Protein AF-V4VQX5-F1 (afdb_monomer_lite)

pLDDT: mean 74.44, std 14.08, range [40.56, 89.88]

Organism: Citrus clementina (NCBI:txid85681)

Structure (mmCIF, N/CA/C/O backbone):
data_AF-V4VQX5-F1
#
_entry.id   AF-V4VQX5-F1
#
loop_
_atom_site.group_PDB
_atom_site.id
_atom_site.type_symbol
_atom_site.label_atom_id
_atom_site.label_alt_id
_atom_site.label_comp_id
_atom_site.label_asym_id
_atom_site.label_entity_id
_atom_site.label_seq_id
_atom_site.pdbx_PDB_ins_code
_atom_site.Cartn_x
_atom_site.Cartn_y
_atom_site.Cartn_z
_atom_site.occupancy
_atom_site.B_iso_or_equiv
_atom_site.auth_seq_id
_atom_site.auth_comp_id
_atom_site.auth_asym_id
_atom_site.auth_atom_id
_atom_site.pdbx_PDB_model_num
ATOM 1 N N . THR A 1 1 ? 24.672 -8.295 -15.107 1.00 67.31 1 THR A N 1
ATOM 2 C CA . THR A 1 1 ? 23.941 -7.173 -15.740 1.00 67.31 1 THR A CA 1
ATOM 3 C C . THR A 1 1 ? 22.478 -7.544 -15.868 1.00 67.31 1 THR A C 1
ATOM 5 O O . THR A 1 1 ? 22.222 -8.708 -16.135 1.00 67.31 1 THR A O 1
ATOM 8 N N . ILE A 1 2 ? 21.538 -6.605 -15.692 1.00 79.62 2 ILE A N 1
ATOM 9 C CA . ILE A 1 2 ? 20.076 -6.851 -15.782 1.00 79.62 2 ILE A CA 1
ATOM 10 C C . ILE A 1 2 ? 19.676 -7.511 -17.116 1.00 79.62 2 ILE A C 1
ATOM 12 O O . ILE A 1 2 ? 18.766 -8.324 -17.153 1.00 79.62 2 ILE A O 1
ATOM 16 N N . LEU A 1 3 ? 20.401 -7.236 -18.20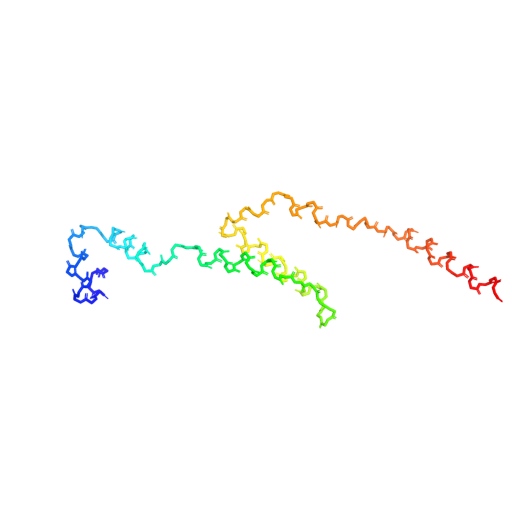4 1.00 83.56 3 LEU A N 1
ATOM 17 C CA . LEU A 1 3 ? 20.178 -7.886 -19.499 1.00 83.56 3 LEU A CA 1
ATOM 18 C C . LEU A 1 3 ? 20.310 -9.415 -19.440 1.00 83.56 3 LEU A C 1
ATOM 20 O O . LEU A 1 3 ? 19.508 -10.113 -20.043 1.00 83.56 3 LEU A O 1
ATOM 24 N N . ASN A 1 4 ? 21.258 -9.945 -18.663 1.00 84.50 4 ASN A N 1
ATOM 25 C CA . ASN A 1 4 ? 21.513 -11.390 -18.601 1.00 84.50 4 ASN A CA 1
ATOM 26 C C . ASN A 1 4 ? 20.400 -12.165 -17.877 1.00 84.50 4 ASN A C 1
ATOM 28 O O . ASN A 1 4 ? 20.406 -13.390 -17.897 1.00 84.50 4 ASN A O 1
ATOM 32 N N . THR A 1 5 ? 19.476 -11.468 -17.211 1.00 86.88 5 THR A N 1
ATOM 33 C CA . THR A 1 5 ? 18.305 -12.072 -16.562 1.00 86.88 5 THR A CA 1
ATOM 34 C C . THR A 1 5 ? 17.043 -11.973 -17.424 1.00 86.88 5 THR A C 1
ATOM 36 O O . THR A 1 5 ? 15.994 -12.458 -17.012 1.00 86.88 5 THR A O 1
ATOM 39 N N . LEU A 1 6 ? 17.112 -11.320 -18.592 1.00 86.75 6 LEU A N 1
ATOM 40 C CA . LEU A 1 6 ? 15.994 -11.200 -19.529 1.00 86.75 6 LEU A CA 1
ATOM 41 C C . LEU A 1 6 ? 15.931 -12.418 -20.457 1.00 86.75 6 LEU A C 1
ATOM 43 O O . LEU A 1 6 ? 16.953 -12.997 -20.813 1.00 86.75 6 LEU A O 1
ATOM 47 N N . SER A 1 7 ? 14.723 -12.784 -20.887 1.00 89.19 7 SER A N 1
ATOM 48 C CA . SER A 1 7 ? 14.547 -13.765 -21.962 1.00 89.19 7 SER A CA 1
ATOM 49 C C . SER A 1 7 ? 15.051 -13.203 -23.294 1.00 89.19 7 SER A C 1
ATOM 51 O O . SER A 1 7 ? 15.047 -11.988 -23.489 1.00 89.19 7 SER A O 1
ATOM 53 N N . ASN A 1 8 ? 15.428 -14.074 -24.235 1.00 88.88 8 ASN A N 1
ATOM 54 C CA . ASN A 1 8 ? 16.023 -13.674 -25.521 1.00 88.88 8 ASN A CA 1
ATOM 55 C C . ASN A 1 8 ? 15.211 -12.587 -26.253 1.00 88.88 8 ASN A C 1
ATOM 57 O O . ASN A 1 8 ? 15.770 -11.586 -26.684 1.00 88.88 8 ASN A O 1
ATOM 61 N N . GLY A 1 9 ? 13.877 -12.700 -26.285 1.00 86.88 9 GLY A N 1
ATOM 62 C CA . GLY A 1 9 ? 13.025 -11.695 -26.934 1.00 86.88 9 GLY A CA 1
ATOM 63 C C . GLY A 1 9 ? 13.009 -10.321 -26.246 1.00 86.88 9 GLY A C 1
ATOM 64 O O . GLY A 1 9 ? 12.802 -9.308 -26.906 1.00 86.88 9 GLY A O 1
ATOM 65 N N . LEU A 1 10 ? 13.237 -10.253 -24.931 1.00 85.81 10 LEU A N 1
ATOM 66 C CA . LEU A 1 10 ? 13.398 -8.983 -24.212 1.00 85.81 10 LEU A CA 1
ATOM 67 C C . LEU A 1 10 ? 14.840 -8.477 -24.311 1.00 85.81 10 LEU A C 1
ATOM 69 O O . LEU A 1 10 ? 15.060 -7.275 -24.416 1.00 85.81 10 LEU A O 1
ATOM 73 N N . TYR A 1 11 ? 15.819 -9.379 -24.311 1.00 87.19 11 TYR A N 1
ATOM 74 C CA . TYR A 1 11 ? 17.223 -9.036 -24.491 1.00 87.19 11 TYR A CA 1
ATOM 75 C C . TYR A 1 11 ? 17.442 -8.271 -25.800 1.00 87.19 11 TYR A C 1
ATOM 77 O O . TYR A 1 11 ? 18.010 -7.183 -25.773 1.00 87.19 11 TYR A O 1
ATOM 85 N N . ASP A 1 12 ? 16.914 -8.766 -26.920 1.00 88.19 12 ASP A N 1
ATOM 86 C CA . ASP A 1 12 ? 17.077 -8.119 -28.229 1.00 88.19 12 ASP A CA 1
ATOM 87 C C . ASP A 1 12 ? 16.467 -6.708 -28.256 1.00 88.19 12 ASP A C 1
ATOM 89 O O . ASP A 1 12 ? 17.045 -5.775 -28.807 1.00 88.19 12 ASP A O 1
ATOM 93 N N . VAL A 1 13 ? 15.334 -6.515 -27.575 1.00 87.06 13 VAL A N 1
ATOM 94 C CA . VAL A 1 13 ? 14.644 -5.219 -27.491 1.00 87.06 13 VAL A CA 1
ATOM 95 C C . VAL A 1 13 ? 15.360 -4.236 -26.562 1.00 87.06 13 VAL A C 1
ATOM 97 O O . VAL A 1 13 ? 15.369 -3.033 -26.825 1.00 87.06 13 VAL A O 1
ATOM 100 N N . TYR A 1 14 ? 15.942 -4.711 -25.459 1.00 85.38 14 TYR A N 1
ATOM 101 C CA . TYR A 1 14 ? 16.498 -3.843 -24.419 1.00 85.38 14 TYR A CA 1
ATOM 102 C C . TYR A 1 14 ? 18.024 -3.698 -24.470 1.00 85.38 14 TYR A C 1
ATOM 104 O O . TYR A 1 14 ? 18.535 -2.735 -23.903 1.00 85.38 14 TYR A O 1
ATOM 112 N N . SER A 1 15 ? 18.743 -4.567 -25.186 1.00 86.19 15 SER A N 1
ATOM 113 C CA . SER A 1 15 ? 20.211 -4.539 -25.346 1.00 86.19 15 SER A CA 1
ATOM 114 C C . SER A 1 15 ? 20.740 -3.293 -26.060 1.00 86.19 15 SER A C 1
ATOM 116 O O . SER A 1 15 ? 21.895 -2.926 -25.863 1.00 86.19 15 SER A O 1
ATOM 118 N N . GLN A 1 16 ? 19.889 -2.600 -26.824 1.00 86.56 16 GLN A N 1
ATOM 119 C CA . GLN A 1 16 ? 20.202 -1.308 -27.447 1.00 86.56 16 GLN A CA 1
ATOM 120 C C . GLN A 1 16 ? 20.403 -0.162 -26.437 1.00 86.56 16 GLN A C 1
ATOM 122 O O . GLN A 1 16 ? 20.938 0.887 -26.793 1.00 86.56 16 GLN A O 1
ATOM 127 N N . HIS A 1 17 ? 19.982 -0.339 -25.181 1.00 84.94 17 HIS A N 1
ATOM 128 C CA . HIS A 1 17 ? 20.132 0.677 -24.142 1.00 84.94 17 HIS A CA 1
ATOM 129 C C . HIS A 1 17 ? 21.500 0.572 -23.480 1.00 84.94 17 HIS A C 1
ATOM 131 O O . HIS A 1 17 ? 21.931 -0.497 -23.043 1.00 84.94 17 HIS A O 1
ATOM 137 N N . LYS A 1 18 ? 22.175 1.718 -23.375 1.00 84.31 18 LYS A N 1
ATOM 138 C CA . LYS A 1 18 ? 23.559 1.799 -22.907 1.00 84.31 18 LYS A CA 1
ATOM 139 C C . LYS A 1 18 ? 23.667 1.615 -21.398 1.00 84.31 18 LYS A C 1
ATOM 141 O O . LYS A 1 18 ? 24.689 1.126 -20.914 1.00 84.31 18 LYS 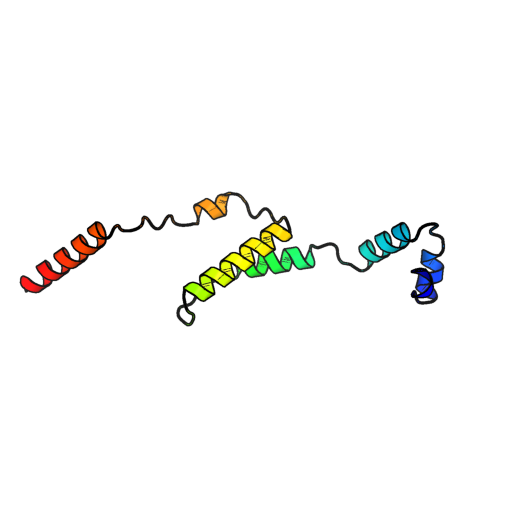A O 1
ATOM 146 N N . PHE A 1 19 ? 22.634 2.001 -20.650 1.00 85.69 19 PHE A N 1
ATOM 147 C CA . PHE A 1 19 ? 22.675 1.987 -19.197 1.00 85.69 19 PHE A CA 1
ATOM 148 C C . PHE A 1 19 ? 21.579 1.118 -18.575 1.00 85.69 19 PHE A C 1
ATOM 150 O O . PHE A 1 19 ? 20.422 1.105 -18.991 1.00 85.69 19 PHE A O 1
ATOM 157 N N . ALA A 1 20 ? 21.938 0.435 -17.485 1.00 85.00 20 ALA A N 1
ATOM 158 C CA . ALA A 1 20 ? 21.026 -0.440 -16.752 1.00 85.00 20 ALA A CA 1
ATOM 159 C C . ALA A 1 20 ? 19.791 0.295 -16.191 1.00 85.00 20 ALA A C 1
ATOM 161 O O . ALA A 1 20 ? 18.719 -0.303 -16.102 1.00 85.00 20 ALA A O 1
ATOM 162 N N . TYR A 1 21 ? 19.916 1.583 -15.844 1.00 84.62 21 TYR A N 1
ATOM 163 C CA . TYR A 1 21 ? 18.798 2.373 -15.317 1.00 84.62 21 TYR A CA 1
ATOM 164 C C . TYR A 1 21 ? 17.725 2.661 -16.381 1.00 84.62 21 TYR A C 1
ATOM 166 O O . TYR A 1 21 ? 16.545 2.712 -16.046 1.00 84.62 21 TYR A O 1
ATOM 174 N N . GLU A 1 22 ? 18.106 2.798 -17.655 1.00 88.44 22 GLU A N 1
ATOM 175 C CA . GLU A 1 22 ? 17.176 3.041 -18.768 1.00 88.44 22 GLU A CA 1
ATOM 176 C C . GLU A 1 22 ? 16.325 1.798 -19.038 1.00 88.44 22 GLU A C 1
ATOM 178 O O . GLU A 1 22 ? 15.104 1.884 -19.183 1.00 88.44 22 GLU A O 1
ATOM 183 N N . ILE A 1 23 ? 16.974 0.629 -19.028 1.00 87.75 23 ILE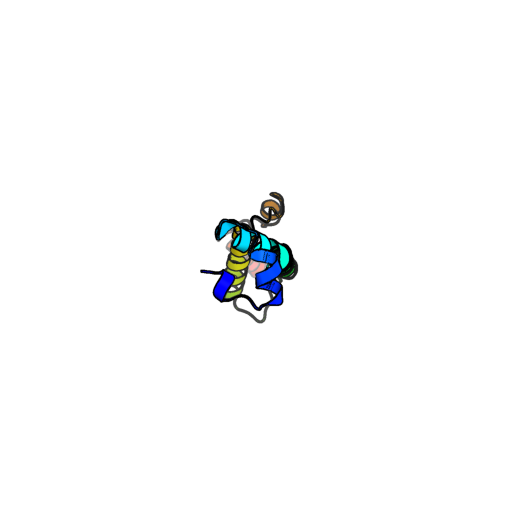 A N 1
ATOM 184 C CA . ILE A 1 23 ? 16.319 -0.679 -19.147 1.00 87.75 23 ILE A CA 1
ATOM 185 C C . ILE A 1 23 ? 15.350 -0.872 -17.980 1.00 87.75 23 ILE A C 1
ATOM 187 O O . ILE A 1 23 ? 14.183 -1.201 -18.186 1.00 87.75 23 ILE A O 1
ATOM 191 N N . TRP A 1 24 ? 15.812 -0.611 -16.754 1.00 86.12 24 TRP A N 1
ATOM 192 C CA . TRP A 1 24 ? 14.987 -0.717 -15.553 1.00 86.12 24 TRP A CA 1
ATOM 193 C C . TRP A 1 24 ? 13.768 0.215 -15.592 1.00 86.12 24 TRP A C 1
ATOM 195 O O . TRP A 1 24 ? 12.657 -0.226 -15.306 1.00 86.12 24 TRP A O 1
ATOM 205 N N . ALA A 1 25 ? 13.939 1.476 -16.000 1.00 84.06 25 ALA A N 1
ATOM 206 C CA . ALA A 1 25 ? 12.847 2.444 -16.092 1.00 84.06 25 ALA A CA 1
ATOM 207 C C . ALA A 1 25 ? 11.781 2.036 -17.122 1.00 84.06 25 ALA A C 1
ATOM 209 O O . ALA A 1 25 ? 10.586 2.168 -16.858 1.00 84.06 25 ALA A O 1
ATOM 210 N N . GLN A 1 26 ? 12.184 1.495 -18.275 1.00 84.81 26 GLN A N 1
ATOM 211 C CA . GLN A 1 26 ? 11.237 1.036 -19.295 1.00 84.81 26 GLN A CA 1
ATOM 212 C C . GLN A 1 26 ? 10.518 -0.253 -18.913 1.00 84.81 26 GLN A C 1
ATOM 214 O O . GLN A 1 26 ? 9.322 -0.380 -19.174 1.00 84.81 26 GLN A O 1
ATOM 219 N N . LEU A 1 27 ? 11.223 -1.194 -18.281 1.00 84.31 27 LEU A N 1
ATOM 220 C CA . LEU A 1 27 ? 10.599 -2.396 -17.732 1.00 84.31 27 LEU A CA 1
ATOM 221 C C . LEU A 1 27 ? 9.584 -2.025 -16.652 1.00 84.31 27 LEU A C 1
ATOM 223 O O . LEU A 1 27 ? 8.460 -2.523 -16.680 1.00 84.31 27 LEU A O 1
ATOM 227 N N . LYS A 1 28 ? 9.944 -1.088 -15.768 1.00 80.38 28 LYS A N 1
ATOM 228 C CA . LYS A 1 28 ? 9.035 -0.530 -14.769 1.00 80.38 28 LYS A CA 1
ATOM 229 C C . LYS A 1 28 ? 7.815 0.081 -15.451 1.00 80.38 28 LYS A C 1
ATOM 231 O O . LYS A 1 28 ? 6.721 -0.391 -15.221 1.00 80.38 28 LYS A O 1
ATOM 236 N N . LYS A 1 29 ? 7.980 0.997 -16.400 1.00 80.88 29 LYS A N 1
ATOM 237 C CA . LYS A 1 29 ? 6.848 1.610 -17.114 1.00 80.88 29 LYS A CA 1
ATOM 238 C C . LYS A 1 29 ? 5.925 0.607 -17.828 1.00 80.88 29 LYS A C 1
ATOM 240 O O . LYS A 1 29 ? 4.721 0.824 -17.898 1.00 80.88 29 LYS A O 1
ATOM 245 N N . LYS A 1 30 ? 6.483 -0.453 -18.421 1.00 79.44 30 LYS A N 1
ATOM 246 C CA . LYS A 1 30 ? 5.729 -1.402 -19.258 1.00 79.44 30 LYS A CA 1
ATOM 247 C C . LYS A 1 30 ? 5.029 -2.500 -18.457 1.00 79.44 30 LYS A C 1
ATOM 249 O O . LYS A 1 30 ? 3.974 -2.964 -18.879 1.00 79.44 30 LYS A O 1
ATOM 254 N N . TYR A 1 31 ? 5.630 -2.937 -17.353 1.00 72.88 31 TYR A N 1
ATOM 255 C CA . TYR A 1 31 ? 5.173 -4.111 -16.603 1.00 72.88 31 TYR A CA 1
ATOM 256 C C . TYR A 1 31 ? 4.798 -3.808 -15.157 1.00 72.88 31 TYR A C 1
ATOM 258 O O . TYR A 1 31 ? 3.983 -4.521 -14.579 1.00 72.88 31 TYR A O 1
ATOM 266 N N . ILE A 1 32 ? 5.356 -2.753 -14.571 1.00 70.00 32 ILE A N 1
ATOM 267 C CA . ILE A 1 32 ? 4.880 -2.217 -13.303 1.00 70.00 32 ILE A CA 1
ATOM 268 C C . ILE A 1 32 ? 3.830 -1.184 -13.692 1.00 70.00 32 ILE A C 1
ATOM 270 O O . ILE A 1 32 ? 4.155 -0.075 -14.108 1.00 70.00 32 ILE A O 1
ATOM 274 N N . ILE A 1 33 ? 2.561 -1.589 -13.622 1.00 59.94 33 ILE A N 1
ATOM 275 C CA . ILE A 1 33 ? 1.436 -0.660 -13.720 1.00 59.94 33 ILE A CA 1
ATOM 276 C C . ILE A 1 33 ? 1.724 0.422 -12.685 1.00 59.94 33 ILE A C 1
ATOM 278 O O . ILE A 1 33 ? 1.762 0.133 -11.490 1.00 59.94 33 ILE A O 1
ATOM 282 N N . GLU A 1 34 ? 2.037 1.621 -13.170 1.00 59.06 34 GLU A N 1
ATOM 283 C CA . GLU A 1 34 ? 2.220 2.809 -12.350 1.00 59.06 34 GLU A CA 1
ATOM 284 C C . GLU A 1 34 ? 1.006 2.880 -11.434 1.00 59.06 34 GLU A C 1
ATOM 286 O O . GLU A 1 34 ? -0.098 2.984 -11.956 1.00 59.06 34 GLU A O 1
ATOM 291 N N . ASP A 1 35 ? 1.239 2.673 -10.136 1.00 59.09 35 ASP A N 1
ATOM 292 C CA . ASP A 1 35 ? 0.504 2.993 -8.902 1.00 59.09 35 ASP A CA 1
ATOM 293 C C . ASP A 1 35 ? -1.031 3.152 -8.898 1.00 59.09 35 ASP A C 1
ATOM 295 O O . ASP A 1 35 ? -1.670 2.893 -7.893 1.00 59.09 35 ASP A O 1
ATOM 299 N N . GLY A 1 36 ? -1.690 3.484 -10.001 1.00 59.84 36 GLY A N 1
ATOM 300 C CA . GLY A 1 36 ? -3.137 3.566 -10.156 1.00 59.84 36 GLY A CA 1
ATOM 301 C C . GLY A 1 36 ? -3.893 2.298 -9.753 1.00 59.84 36 GLY A C 1
ATOM 302 O O . GLY A 1 36 ? -5.068 2.387 -9.409 1.00 59.84 36 GLY A O 1
ATOM 303 N N . GLY A 1 37 ? -3.252 1.124 -9.737 1.00 66.94 37 GLY A N 1
ATOM 304 C CA . GLY A 1 37 ? -3.823 -0.083 -9.129 1.00 66.94 37 GLY A CA 1
ATOM 305 C C 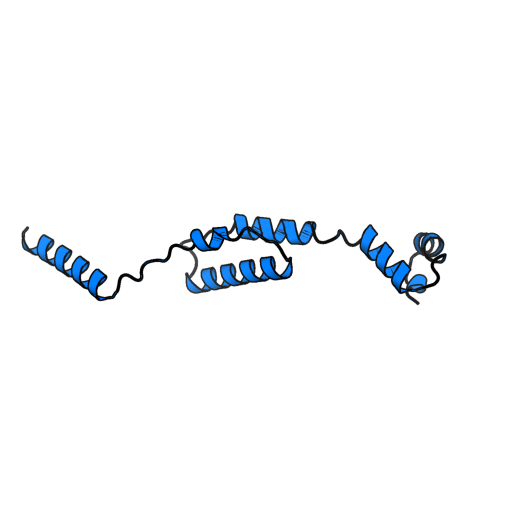. GLY A 1 37 ? -3.848 -0.021 -7.598 1.00 66.94 37 GLY A C 1
ATOM 306 O O . GLY A 1 37 ? -4.893 -0.271 -6.993 1.00 66.94 37 GLY A O 1
ATOM 307 N N . ALA A 1 38 ? -2.718 0.349 -6.989 1.00 74.38 38 ALA A N 1
ATOM 308 C CA . ALA A 1 38 ? -2.570 0.507 -5.544 1.00 74.38 38 ALA A CA 1
ATOM 309 C C . ALA A 1 38 ? -3.434 1.668 -5.039 1.00 74.38 38 ALA A C 1
ATOM 311 O O . ALA A 1 38 ? -4.279 1.475 -4.166 1.00 74.38 38 ALA A O 1
ATOM 312 N N . GLN A 1 39 ? -3.373 2.818 -5.705 1.00 76.44 39 GLN A N 1
ATOM 313 C CA . GLN A 1 39 ? -4.182 3.986 -5.385 1.00 76.44 39 GLN A CA 1
ATOM 314 C C . GLN A 1 39 ? -5.685 3.703 -5.461 1.00 76.44 39 GLN A C 1
ATOM 316 O O . GLN A 1 39 ? -6.445 4.065 -4.557 1.00 76.44 39 GLN A O 1
ATOM 321 N N . LYS A 1 40 ? -6.140 3.018 -6.520 1.00 79.75 40 LYS A N 1
ATOM 322 C CA . LYS A 1 40 ? -7.548 2.621 -6.669 1.00 79.75 40 LYS A CA 1
ATOM 323 C C . LYS A 1 40 ? -7.977 1.655 -5.568 1.00 79.75 40 LYS A C 1
ATOM 325 O O . LYS A 1 40 ? -9.092 1.777 -5.064 1.00 79.75 40 LYS A O 1
ATOM 330 N N . TYR A 1 41 ? -7.110 0.717 -5.196 1.00 81.81 41 TYR A N 1
ATOM 331 C CA . TYR A 1 41 ? -7.374 -0.242 -4.130 1.00 81.81 41 TYR A CA 1
ATOM 332 C C . TYR A 1 41 ? -7.486 0.442 -2.763 1.00 81.81 41 TYR A C 1
ATOM 334 O O . TYR A 1 41 ? -8.487 0.267 -2.071 1.00 81.81 41 TYR A O 1
ATOM 342 N N . VAL A 1 42 ? -6.518 1.288 -2.405 1.00 83.81 42 VAL A N 1
ATOM 343 C CA . VAL A 1 42 ? -6.519 2.029 -1.136 1.00 83.81 42 VAL A CA 1
ATOM 344 C C . VAL A 1 42 ? -7.719 2.981 -1.060 1.00 83.81 42 VAL A C 1
ATOM 346 O O . VAL A 1 42 ? -8.411 3.022 -0.041 1.00 83.81 42 VAL A O 1
ATOM 349 N N . THR A 1 43 ? -8.050 3.669 -2.158 1.00 81.44 43 THR A N 1
ATOM 350 C CA . THR A 1 43 ? -9.240 4.535 -2.240 1.00 81.44 43 THR A CA 1
ATOM 351 C C . THR A 1 43 ? -10.536 3.741 -2.061 1.00 81.44 43 THR A C 1
ATOM 353 O O . THR A 1 43 ? -11.409 4.154 -1.299 1.00 81.44 43 THR A O 1
ATOM 356 N N . ALA A 1 44 ? -10.674 2.588 -2.724 1.00 83.19 44 ALA A N 1
ATOM 357 C CA . ALA A 1 44 ? -11.858 1.739 -2.596 1.00 83.19 44 ALA A CA 1
ATOM 358 C C . ALA A 1 44 ? -12.013 1.175 -1.175 1.00 83.19 44 ALA A C 1
ATOM 360 O O . ALA A 1 44 ? -13.116 1.194 -0.630 1.00 83.19 44 ALA A O 1
ATOM 361 N N . ASN A 1 45 ? -10.914 0.739 -0.553 1.00 86.38 45 ASN A N 1
ATOM 362 C CA . ASN A 1 45 ? -10.916 0.241 0.821 1.00 86.38 45 ASN A CA 1
ATOM 363 C C . ASN A 1 45 ? -11.301 1.326 1.827 1.00 86.38 45 ASN A C 1
ATOM 365 O O . ASN A 1 45 ? -12.078 1.059 2.741 1.00 86.38 45 ASN A O 1
ATOM 369 N N . PHE A 1 46 ? -10.799 2.550 1.650 1.00 86.25 46 PHE A N 1
ATOM 370 C CA . PHE A 1 46 ? -11.179 3.675 2.497 1.00 86.25 46 PHE A CA 1
ATOM 371 C C . PHE A 1 46 ? -12.665 4.029 2.350 1.00 86.25 46 PHE A C 1
ATOM 373 O O . PHE A 1 46 ? -13.362 4.163 3.353 1.00 86.25 46 PHE A O 1
ATOM 380 N N . LEU A 1 47 ? -13.175 4.130 1.116 1.00 83.50 47 LEU A N 1
ATOM 381 C CA . LEU A 1 47 ? -14.587 4.442 0.854 1.00 83.50 47 LEU A CA 1
ATOM 382 C C . LEU A 1 47 ? -15.542 3.334 1.324 1.00 83.50 47 LEU A C 1
ATOM 384 O O . LEU A 1 47 ? -16.672 3.619 1.713 1.00 83.50 47 LEU A O 1
ATOM 388 N N . GLY A 1 48 ? -15.097 2.077 1.282 1.00 84.00 48 GLY A N 1
ATOM 389 C CA . GLY A 1 48 ? -15.855 0.920 1.755 1.00 84.00 48 GLY A CA 1
ATOM 390 C C . GLY A 1 48 ? -15.755 0.674 3.262 1.00 84.00 48 GLY A C 1
ATOM 391 O O . GLY A 1 48 ? -16.447 -0.206 3.777 1.00 84.00 48 GLY A O 1
ATOM 392 N N . PHE A 1 49 ? -14.909 1.416 3.984 1.00 86.50 49 PHE A N 1
ATOM 393 C CA . PHE A 1 49 ? -14.730 1.213 5.415 1.00 86.50 49 PHE A CA 1
ATOM 394 C C . PHE A 1 49 ? -15.986 1.625 6.187 1.00 86.50 49 PHE A C 1
ATOM 396 O O . PHE A 1 49 ? -16.442 2.768 6.133 1.00 86.50 49 PHE A O 1
ATOM 403 N N . LYS A 1 50 ? -16.522 0.688 6.971 1.00 85.81 50 LYS A N 1
ATOM 404 C CA . LYS A 1 50 ? -17.654 0.915 7.867 1.00 85.81 50 LYS A CA 1
ATOM 405 C C . LYS A 1 50 ? -17.374 0.245 9.202 1.00 85.81 50 LYS A C 1
ATOM 407 O O . LYS A 1 50 ? -16.950 -0.907 9.235 1.00 85.81 50 LYS A O 1
ATOM 412 N N . MET A 1 51 ? -17.644 0.966 10.288 1.00 86.88 51 MET A N 1
ATOM 413 C CA . MET A 1 51 ? -17.610 0.372 11.619 1.00 86.88 51 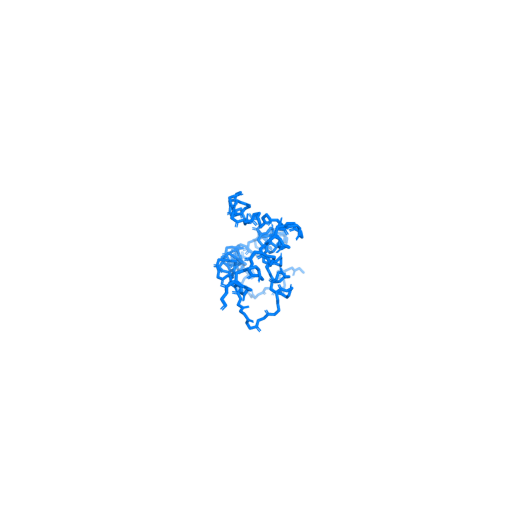MET A CA 1
ATOM 414 C C . MET A 1 51 ? -18.855 -0.483 11.861 1.00 86.88 51 MET A C 1
ATOM 416 O O . MET A 1 51 ? -19.965 -0.100 11.481 1.00 86.88 51 MET A O 1
ATOM 420 N N . THR A 1 52 ? -18.668 -1.629 12.496 1.00 87.44 52 THR A N 1
ATOM 421 C CA . THR A 1 52 ? -19.699 -2.632 12.747 1.00 87.44 52 THR A CA 1
ATOM 422 C C . THR A 1 52 ? -19.698 -3.045 14.226 1.00 87.44 52 THR A C 1
ATOM 424 O O . THR A 1 52 ? -18.688 -2.907 14.917 1.00 87.44 52 THR A O 1
ATOM 427 N N . GLU A 1 53 ? -20.849 -3.476 14.752 1.00 86.69 53 GLU A N 1
ATOM 428 C CA . GLU A 1 53 ? -21.032 -3.776 16.188 1.00 86.69 53 GLU A CA 1
ATOM 429 C C . GLU A 1 53 ? -20.387 -5.105 16.621 1.00 86.69 53 GLU A C 1
ATOM 431 O O . GLU A 1 53 ? -20.138 -5.322 17.802 1.00 86.69 53 GLU A O 1
ATOM 436 N N . ASP A 1 54 ? -20.063 -5.976 15.664 1.00 89.88 54 ASP A N 1
ATOM 437 C CA . ASP A 1 54 ? -19.410 -7.277 15.861 1.00 89.88 54 ASP A CA 1
ATOM 438 C C . ASP A 1 54 ? -17.918 -7.179 16.218 1.00 89.88 54 ASP A C 1
ATOM 440 O O . ASP A 1 54 ? -17.294 -8.192 16.533 1.00 89.88 54 ASP A O 1
ATOM 444 N N . LYS A 1 55 ? -17.327 -5.978 16.173 1.00 84.12 55 LYS A N 1
ATOM 445 C CA . LYS A 1 55 ? -15.895 -5.760 16.416 1.00 84.12 55 LYS A CA 1
ATOM 446 C C . LYS A 1 55 ? -15.657 -4.745 17.520 1.00 84.12 55 LYS A C 1
ATOM 448 O O . LYS A 1 55 ? -16.380 -3.763 17.668 1.00 84.12 55 LYS A O 1
ATOM 453 N N . GLU A 1 56 ? -14.562 -4.921 18.249 1.00 88.06 56 GLU A N 1
ATOM 454 C CA . GLU A 1 56 ? -14.147 -3.955 19.260 1.00 88.06 56 GLU A CA 1
ATOM 455 C C . GLU A 1 56 ? -13.840 -2.590 18.624 1.00 88.06 56 GLU A C 1
ATOM 457 O O . GLU A 1 56 ? -13.137 -2.490 17.615 1.00 88.06 56 GLU A O 1
ATOM 462 N N . VAL A 1 57 ? -14.346 -1.518 19.233 1.00 79.69 57 VAL A N 1
ATOM 463 C CA . VAL A 1 57 ? -14.191 -0.142 18.735 1.00 79.69 57 VAL A CA 1
ATOM 464 C C . VAL A 1 57 ? -12.716 0.250 18.572 1.00 79.69 57 VAL A C 1
ATOM 466 O O . VAL A 1 57 ? -12.363 0.932 17.612 1.00 79.69 57 VAL A O 1
ATOM 469 N N . THR A 1 58 ? -11.838 -0.198 19.470 1.00 82.19 58 THR A N 1
ATOM 470 C CA . THR A 1 58 ? -10.397 0.115 19.449 1.00 82.19 58 THR A CA 1
ATOM 471 C C . THR A 1 58 ? -9.693 -0.503 18.235 1.00 82.19 58 THR A C 1
ATOM 473 O O . THR A 1 58 ? -8.953 0.186 17.533 1.00 82.19 58 THR A O 1
ATOM 476 N N . SER A 1 59 ? -9.990 -1.770 17.930 1.00 83.31 59 SER A N 1
ATOM 477 C CA . SER A 1 59 ? -9.484 -2.487 16.757 1.00 83.31 59 SER A CA 1
ATOM 478 C C . SER A 1 59 ? -9.941 -1.819 15.459 1.00 83.31 59 SER A C 1
ATOM 480 O O . SER A 1 59 ? -9.152 -1.611 14.536 1.00 83.31 59 SER A O 1
ATOM 482 N N . GLN A 1 60 ? -11.200 -1.383 15.416 1.00 87.69 60 GLN A N 1
ATOM 483 C CA . GLN A 1 60 ? -11.747 -0.678 14.261 1.00 87.69 60 GLN A CA 1
ATOM 484 C C . GLN A 1 60 ? -11.112 0.705 14.059 1.00 87.69 60 GLN A C 1
ATOM 486 O O . GLN A 1 60 ? -10.794 1.071 12.929 1.00 87.69 60 GLN A O 1
ATOM 491 N N . ILE A 1 61 ? -10.869 1.459 15.136 1.00 84.44 61 ILE A N 1
ATOM 492 C CA . ILE A 1 61 ? -10.137 2.736 15.078 1.00 84.44 61 ILE A CA 1
ATOM 493 C C . ILE A 1 61 ? -8.709 2.519 14.568 1.00 84.44 61 ILE A C 1
ATOM 495 O O . ILE A 1 61 ? -8.233 3.289 13.735 1.00 84.44 61 ILE A O 1
ATOM 499 N N . HIS A 1 62 ? -8.032 1.465 15.029 1.00 86.00 62 HIS A N 1
ATOM 500 C CA . HIS A 1 62 ? -6.697 1.128 14.546 1.00 86.00 62 HIS A CA 1
ATOM 501 C C . HIS A 1 62 ? -6.699 0.813 13.042 1.00 86.00 62 HIS A C 1
ATOM 503 O O . HIS A 1 62 ? -5.908 1.389 12.298 1.00 86.00 62 HIS A O 1
ATOM 509 N N . GLY A 1 63 ? -7.638 -0.019 12.575 1.00 86.56 63 GLY A N 1
ATOM 510 C CA . GLY A 1 63 ? -7.811 -0.316 11.149 1.00 86.56 63 GLY A CA 1
ATOM 511 C C . GLY A 1 63 ? -8.078 0.934 10.305 1.00 86.56 63 GLY A C 1
ATOM 512 O O . GLY A 1 63 ? -7.504 1.093 9.231 1.00 86.56 63 GLY A O 1
ATOM 513 N N . PHE A 1 64 ? -8.873 1.869 10.825 1.00 85.94 64 PHE A N 1
ATOM 514 C CA . PHE A 1 64 ? -9.114 3.149 10.165 1.00 85.94 64 PHE A CA 1
ATOM 515 C C . PHE A 1 64 ? -7.850 4.018 10.072 1.00 85.94 64 PHE A C 1
ATOM 517 O O . PHE A 1 64 ? -7.575 4.600 9.024 1.00 85.94 64 PHE A O 1
ATOM 524 N N . HIS A 1 65 ? -7.039 4.084 11.134 1.00 84.69 65 HIS A N 1
ATOM 525 C CA . HIS A 1 65 ? -5.763 4.806 11.100 1.00 84.69 65 HIS A CA 1
ATOM 526 C C . HIS A 1 65 ? -4.773 4.211 10.094 1.00 84.69 65 HIS A C 1
ATOM 528 O O . HIS A 1 65 ? -4.070 4.976 9.434 1.00 84.69 65 HIS A O 1
ATOM 534 N N . MET A 1 66 ? -4.737 2.883 9.943 1.00 88.44 66 MET A N 1
ATOM 535 C CA . MET A 1 66 ? -3.915 2.245 8.909 1.00 88.44 66 MET A CA 1
ATOM 536 C C . MET A 1 66 ? -4.360 2.667 7.506 1.00 88.44 66 MET A C 1
ATOM 538 O O . MET A 1 66 ? -3.524 3.104 6.724 1.00 88.44 66 MET A O 1
ATOM 542 N N . LEU A 1 67 ? -5.669 2.674 7.225 1.00 88.00 67 LEU A N 1
ATOM 543 C CA . LEU A 1 67 ? -6.194 3.134 5.932 1.00 88.00 67 LEU A CA 1
ATOM 544 C C . LEU A 1 67 ? -5.827 4.595 5.634 1.00 88.00 67 LEU A C 1
ATOM 546 O O . LEU A 1 67 ? -5.452 4.921 4.511 1.00 88.00 67 LEU A O 1
ATOM 550 N N . ILE A 1 68 ? -5.882 5.482 6.634 1.00 84.38 68 ILE A N 1
ATOM 551 C CA . ILE A 1 68 ? -5.423 6.874 6.483 1.00 84.38 68 ILE A CA 1
ATOM 552 C C . ILE A 1 68 ? -3.924 6.933 6.165 1.00 84.38 68 ILE A C 1
ATOM 554 O O . ILE A 1 68 ? -3.492 7.784 5.389 1.00 84.38 68 ILE A O 1
ATOM 558 N N . ASN A 1 69 ? -3.120 6.075 6.789 1.00 84.94 69 ASN A N 1
ATOM 559 C CA . ASN A 1 69 ? -1.685 6.028 6.539 1.00 84.94 69 ASN A CA 1
ATOM 560 C C . ASN A 1 69 ? -1.377 5.549 5.115 1.00 84.94 69 ASN A C 1
ATOM 562 O O . ASN A 1 69 ? -0.561 6.164 4.435 1.00 84.94 69 ASN A O 1
ATOM 566 N N . ASP A 1 70 ? -2.084 4.524 4.642 1.00 86.06 70 ASP A N 1
ATOM 567 C CA . ASP A 1 70 ? -1.949 4.013 3.278 1.00 86.06 70 ASP A CA 1
ATOM 568 C C . ASP A 1 70 ? -2.307 5.093 2.249 1.00 86.06 70 ASP A C 1
ATOM 570 O O . ASP A 1 70 ? -1.557 5.326 1.308 1.00 86.06 70 ASP A O 1
ATOM 574 N N . LEU A 1 71 ? -3.379 5.856 2.483 1.00 85.25 71 LEU A N 1
ATOM 575 C CA . LEU A 1 71 ? -3.754 6.991 1.630 1.00 85.25 71 LEU A CA 1
ATOM 576 C C . LEU A 1 71 ? -2.668 8.068 1.543 1.00 85.25 71 LEU A C 1
ATOM 578 O O . LEU A 1 71 ? -2.455 8.651 0.479 1.00 85.25 71 LEU A O 1
ATOM 582 N N . LYS A 1 72 ? -1.986 8.343 2.660 1.00 82.81 72 LYS A N 1
ATOM 583 C CA . LYS A 1 72 ? -0.874 9.302 2.700 1.00 82.81 72 LYS A CA 1
ATOM 584 C C . LYS A 1 72 ? 0.346 8.783 1.947 1.00 82.81 72 LYS A C 1
ATOM 586 O O . LYS A 1 72 ? 0.963 9.559 1.226 1.00 82.81 72 LYS A O 1
ATOM 591 N N . ASN A 1 73 ? 0.677 7.502 2.101 1.00 84.62 73 ASN A N 1
ATOM 592 C CA . ASN A 1 73 ? 1.806 6.878 1.406 1.00 84.62 73 ASN A CA 1
ATOM 593 C C . ASN A 1 73 ? 1.623 6.922 -0.116 1.00 84.62 73 ASN A C 1
ATOM 595 O O . ASN A 1 73 ? 2.568 7.199 -0.848 1.00 84.62 73 ASN A O 1
ATOM 599 N N . GLU A 1 74 ? 0.385 6.737 -0.564 1.00 82.44 74 GLU A N 1
ATOM 600 C CA . GLU A 1 74 ? -0.023 6.788 -1.969 1.00 82.44 74 GLU A CA 1
ATOM 601 C C . GLU A 1 74 ? -0.237 8.233 -2.486 1.00 82.44 74 GLU A C 1
ATOM 603 O O . GLU A 1 74 ? -0.666 8.438 -3.619 1.00 82.44 74 GLU A O 1
ATOM 608 N N . ASN A 1 75 ? 0.042 9.262 -1.667 1.00 78.06 75 ASN A N 1
ATOM 609 C CA . ASN A 1 75 ? -0.178 10.686 -1.971 1.00 78.06 75 ASN A CA 1
ATOM 610 C C . ASN A 1 75 ? -1.602 11.016 -2.465 1.00 78.06 75 ASN A C 1
ATOM 612 O O . ASN A 1 75 ? -1.814 11.952 -3.244 1.00 78.06 75 ASN A O 1
ATOM 616 N N . ILE A 1 76 ? -2.604 10.264 -2.003 1.00 75.69 76 ILE A N 1
ATOM 617 C CA . ILE A 1 76 ? -3.991 10.444 -2.429 1.00 75.69 76 ILE A CA 1
ATOM 618 C C . ILE A 1 76 ? -4.606 11.588 -1.627 1.00 75.69 76 ILE A C 1
ATOM 620 O O . ILE A 1 76 ? -5.018 11.440 -0.475 1.00 75.69 76 ILE A O 1
ATOM 624 N N . ASN A 1 77 ? -4.709 12.752 -2.265 1.00 66.56 77 ASN A N 1
ATOM 625 C CA . ASN A 1 77 ? -5.407 13.909 -1.713 1.00 66.56 77 ASN A CA 1
ATOM 626 C C . ASN A 1 77 ? -6.929 13.710 -1.789 1.00 66.56 77 ASN A C 1
ATOM 628 O O . ASN A 1 77 ? -7.596 14.229 -2.681 1.00 66.56 77 ASN A O 1
ATOM 632 N N . LEU A 1 78 ? -7.503 13.006 -0.813 1.00 62.19 78 LEU A N 1
ATOM 633 C CA . LEU A 1 78 ? -8.952 12.772 -0.672 1.00 62.19 78 LEU A CA 1
ATOM 634 C C . LEU A 1 78 ? -9.790 14.019 -0.283 1.00 62.19 78 LEU A C 1
ATOM 636 O O . LEU A 1 78 ? -10.893 13.889 0.235 1.00 62.19 78 LEU A O 1
ATOM 640 N N . LEU A 1 79 ? -9.310 15.229 -0.583 1.00 55.03 79 LEU A N 1
ATOM 641 C CA . LEU A 1 79 ? -9.819 16.538 -0.147 1.00 55.03 79 LEU A CA 1
ATOM 642 C C . LEU A 1 79 ? -9.638 16.859 1.361 1.00 55.03 79 LEU A C 1
ATOM 644 O O . LEU A 1 79 ? -9.870 16.014 2.226 1.00 55.03 79 LEU A O 1
ATOM 648 N N . PRO A 1 80 ? -9.365 18.137 1.706 1.00 52.16 80 PRO A N 1
ATOM 649 C CA . PRO A 1 80 ? -9.320 18.647 3.088 1.00 52.16 80 PRO A CA 1
ATOM 650 C C . PRO A 1 80 ? -10.617 18.457 3.899 1.00 52.16 80 PRO A C 1
ATOM 652 O O . PRO A 1 80 ? -10.620 18.609 5.119 1.00 52.16 80 PRO A O 1
ATOM 655 N N . ASN A 1 81 ? -11.728 18.129 3.234 1.00 50.81 81 ASN A N 1
ATOM 656 C CA . ASN A 1 81 ? -13.070 18.141 3.812 1.00 50.81 81 ASN A CA 1
ATOM 657 C C . ASN A 1 81 ? -13.448 16.853 4.564 1.00 50.81 81 ASN A C 1
ATOM 659 O O . ASN A 1 81 ? -14.435 16.846 5.284 1.00 50.81 81 ASN A O 1
ATOM 663 N N . LEU A 1 82 ? -12.670 15.770 4.512 1.00 51.16 82 LEU A N 1
ATOM 664 C CA . LEU A 1 82 ? -12.931 14.625 5.405 1.00 51.16 82 LEU A CA 1
ATOM 665 C C . LEU A 1 82 ? -12.622 14.946 6.878 1.00 51.16 82 LEU A C 1
ATOM 667 O O . LEU A 1 82 ? -13.230 14.362 7.772 1.00 51.16 82 LEU A O 1
ATOM 671 N N . LEU A 1 83 ? -11.770 15.947 7.145 1.00 51.12 83 LEU A N 1
ATOM 672 C CA . LEU A 1 83 ? -11.585 16.498 8.492 1.00 51.12 83 LEU A CA 1
ATOM 673 C C . LEU A 1 83 ? -12.828 17.242 9.008 1.00 51.12 83 LEU A C 1
ATOM 675 O O . LEU A 1 83 ? -12.988 17.340 10.221 1.00 51.12 83 LEU A O 1
ATOM 679 N N . CYS A 1 84 ? -13.724 17.726 8.134 1.00 47.38 84 CYS A N 1
ATOM 680 C CA . CYS A 1 84 ? -14.991 18.333 8.565 1.00 47.38 84 CYS A CA 1
ATOM 681 C C . CYS A 1 84 ? -16.095 17.293 8.823 1.00 47.38 84 CYS A C 1
ATOM 683 O O . CYS A 1 84 ? -17.038 17.577 9.560 1.00 47.38 84 CYS A O 1
ATOM 685 N N . PHE A 1 85 ? -15.940 16.074 8.286 1.00 42.25 85 PHE A N 1
ATOM 686 C CA . PHE A 1 85 ? -16.780 14.919 8.610 1.00 42.25 85 PHE A CA 1
ATOM 687 C C . PHE A 1 85 ? -16.298 14.124 9.814 1.00 42.25 85 PHE A C 1
ATOM 689 O O . PHE A 1 85 ? -17.069 13.292 10.282 1.00 42.25 85 PHE A O 1
ATOM 696 N N . TYR A 1 86 ? -15.095 14.379 10.354 1.00 49.22 86 TYR A N 1
ATOM 697 C CA . TYR A 1 86 ? -14.857 14.058 11.758 1.00 49.22 86 TYR A CA 1
ATOM 698 C C . TYR A 1 86 ? -15.905 14.844 12.536 1.00 49.22 86 TYR A C 1
ATOM 700 O O . TYR A 1 86 ? -15.789 16.068 12.651 1.00 49.22 86 TYR A O 1
ATOM 708 N N . PRO A 1 87 ? -16.934 14.187 13.096 1.00 43.97 87 PRO A N 1
ATOM 709 C CA . PRO A 1 87 ? -17.733 14.865 14.076 1.00 43.97 87 PRO A CA 1
ATOM 710 C C . PRO A 1 87 ? -16.719 15.136 15.179 1.00 43.97 87 PRO A C 1
ATOM 712 O O . PRO A 1 87 ? -16.163 14.201 15.765 1.00 43.97 87 PRO A O 1
ATOM 715 N N . GLN A 1 88 ? -16.464 16.404 15.485 1.00 46.25 88 GLN A N 1
ATOM 716 C CA . GLN A 1 88 ? -16.137 16.740 16.854 1.00 46.25 88 GLN A CA 1
ATOM 717 C C . GLN A 1 88 ? -17.329 16.212 17.638 1.00 46.25 88 GLN A C 1
ATOM 719 O O . GLN A 1 88 ? -18.351 16.885 17.784 1.00 46.25 88 GLN A O 1
ATOM 724 N N . ARG A 1 89 ? -17.243 14.948 18.078 1.00 40.56 89 ARG A N 1
ATOM 725 C CA . ARG A 1 89 ? -18.012 14.467 19.205 1.00 40.56 89 ARG A CA 1
ATOM 726 C C . ARG A 1 89 ? -17.598 15.454 20.269 1.00 40.56 89 ARG A C 1
ATOM 728 O O . ARG A 1 89 ? -16.517 15.327 20.835 1.00 40.56 89 ARG A O 1
ATOM 735 N N . LYS A 1 90 ? -18.399 16.512 20.440 1.00 46.38 90 LYS A N 1
ATOM 736 C CA . LYS A 1 90 ? -18.328 17.378 21.601 1.00 46.38 90 LYS A CA 1
ATOM 737 C C . LYS A 1 90 ? -18.269 16.373 22.726 1.00 46.38 90 LYS A C 1
ATOM 739 O O . LYS A 1 90 ? -19.223 15.607 22.884 1.00 46.38 90 LYS A O 1
ATOM 744 N N . HIS A 1 91 ? -17.113 16.258 23.375 1.00 46.78 91 HIS A N 1
ATOM 745 C CA . HIS A 1 91 ? -17.005 15.425 24.549 1.00 46.78 91 HIS A CA 1
ATOM 746 C C . HIS A 1 91 ? -18.135 15.930 25.429 1.00 46.78 91 HIS A C 1
ATOM 748 O O . HIS A 1 91 ? -18.115 17.087 25.856 1.00 46.78 91 HIS A O 1
ATOM 754 N N . LYS A 1 92 ? -19.190 15.125 25.589 1.00 58.75 92 LYS A N 1
ATOM 755 C CA . LYS A 1 92 ? -20.173 15.388 26.623 1.00 58.75 92 LYS A CA 1
ATOM 756 C C . LYS A 1 92 ? -19.324 15.297 27.874 1.00 58.75 92 LYS A C 1
ATOM 758 O O . LYS A 1 92 ? -18.871 14.213 28.232 1.00 58.75 92 LYS A O 1
ATOM 763 N N . ASN A 1 93 ? -18.960 16.454 28.421 1.00 59.66 93 ASN A N 1
ATOM 764 C CA . ASN A 1 93 ? -18.232 16.496 29.670 1.00 59.66 93 ASN A CA 1
ATOM 765 C C . ASN A 1 93 ? -19.044 15.678 30.683 1.00 59.66 93 ASN A C 1
ATOM 767 O O . ASN A 1 93 ? -20.264 15.539 30.545 1.00 59.66 93 ASN A O 1
ATOM 771 N N . LEU A 1 94 ? -18.371 15.096 31.672 1.00 60.09 94 LEU A N 1
ATOM 772 C CA . LEU A 1 94 ? -19.031 14.256 32.671 1.00 60.09 94 LEU A CA 1
ATOM 773 C C . LEU A 1 94 ? -20.261 14.965 33.276 1.00 60.09 94 LEU A C 1
ATOM 775 O O . LEU A 1 94 ? -21.285 14.332 33.512 1.00 60.09 94 LEU A O 1
ATOM 779 N N . GLY A 1 95 ? -20.210 16.297 33.399 1.00 67.38 95 GLY A N 1
ATOM 780 C CA . GLY A 1 95 ? -21.342 17.127 33.812 1.00 67.38 95 GLY A CA 1
ATOM 781 C C . GLY A 1 95 ? -22.593 16.972 32.937 1.00 67.38 95 GLY A C 1
ATOM 782 O O . GLY A 1 95 ? -23.686 16.796 33.465 1.00 67.38 95 GLY A O 1
ATOM 783 N N . HIS A 1 96 ? -22.457 16.963 31.611 1.00 62.44 96 HIS A N 1
ATOM 784 C CA . HIS A 1 96 ? -23.582 16.822 30.684 1.00 62.44 96 HIS A CA 1
ATOM 785 C C . HIS A 1 96 ? -24.186 15.407 30.693 1.00 62.44 96 HIS A C 1
ATOM 787 O O . HIS A 1 96 ? -25.369 15.245 30.390 1.00 62.44 96 HIS A O 1
ATOM 793 N N . ALA A 1 97 ? -23.397 14.387 31.050 1.00 67.69 97 ALA A N 1
ATOM 794 C CA . ALA A 1 97 ? -23.892 13.029 31.276 1.00 67.69 97 ALA A CA 1
ATOM 795 C C . ALA A 1 97 ? -24.639 12.918 32.619 1.00 67.69 97 ALA A C 1
ATOM 797 O O . ALA A 1 97 ? -25.746 12.387 32.657 1.00 67.69 97 ALA A O 1
ATOM 798 N N . ILE A 1 98 ? -24.092 13.506 33.691 1.00 71.06 98 ILE A N 1
ATOM 799 C CA . ILE A 1 98 ? -24.713 13.519 35.028 1.00 71.06 98 ILE A CA 1
ATOM 800 C C . ILE A 1 98 ? -26.078 14.221 35.006 1.00 71.06 98 ILE A C 1
ATOM 802 O O . ILE A 1 98 ? -27.027 13.742 35.625 1.00 71.06 98 ILE A O 1
ATOM 806 N N . VAL A 1 99 ? -26.207 15.336 34.278 1.00 74.94 99 VAL A N 1
ATOM 807 C CA . VAL A 1 99 ? -27.485 16.064 34.173 1.00 74.94 99 VAL A CA 1
ATOM 808 C C . VAL A 1 99 ? -28.562 15.219 33.487 1.00 74.94 99 VAL A C 1
ATOM 810 O O . VAL A 1 99 ? -29.709 15.236 33.927 1.00 74.94 99 VAL A O 1
ATOM 813 N N . HIS A 1 100 ? -28.209 14.455 32.450 1.00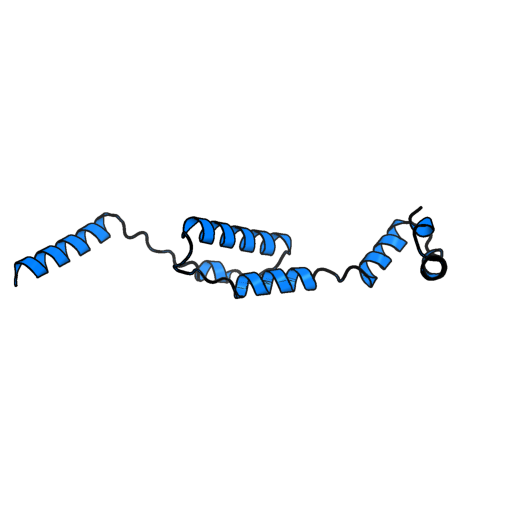 63.31 100 HIS A N 1
ATOM 814 C CA . HIS A 1 100 ? -29.162 13.575 31.769 1.00 63.31 100 HIS A CA 1
ATOM 815 C C . HIS A 1 100 ? -29.647 12.437 32.673 1.00 63.31 100 HIS A C 1
ATOM 817 O O . HIS A 1 100 ? -30.855 12.257 32.800 1.00 63.31 100 HIS A O 1
ATOM 823 N N . VAL A 1 101 ? -28.727 11.755 33.366 1.00 70.50 101 VAL A N 1
ATOM 824 C CA . VAL A 1 101 ? -29.060 10.666 34.303 1.00 70.50 101 VAL A CA 1
ATOM 825 C C . VAL A 1 101 ? -29.952 11.175 35.435 1.00 70.50 101 VAL A C 1
ATOM 827 O O . VAL A 1 101 ? -31.016 10.618 35.686 1.00 70.50 101 VAL A O 1
ATOM 830 N N . ARG A 1 102 ? -29.600 12.313 36.049 1.00 68.44 102 ARG A N 1
ATOM 831 C CA . ARG A 1 102 ? -30.407 12.914 37.123 1.00 68.44 102 ARG A CA 1
ATOM 832 C C . ARG A 1 102 ? -31.812 13.307 36.653 1.00 68.44 102 ARG A C 1
ATOM 834 O O . ARG A 1 102 ? -32.759 13.241 37.431 1.00 68.44 102 ARG A O 1
ATOM 841 N N . ASN A 1 103 ? -31.962 13.753 35.407 1.00 62.47 103 ASN A N 1
ATOM 842 C CA . ASN A 1 103 ? -33.265 14.125 34.851 1.00 62.47 103 ASN A CA 1
ATOM 843 C C . ASN A 1 103 ? -34.108 12.908 34.433 1.00 62.47 103 ASN A C 1
ATOM 845 O O . ASN A 1 103 ? -35.327 13.020 34.324 1.00 62.47 103 ASN A O 1
ATOM 849 N N . GLU A 1 104 ? -33.488 11.759 34.180 1.00 64.00 104 GLU A N 1
ATOM 850 C CA . GLU A 1 104 ? -34.183 10.487 33.961 1.00 64.00 104 GLU A CA 1
ATOM 851 C C . GLU A 1 104 ? -34.633 9.879 35.294 1.00 64.00 104 GLU A C 1
ATOM 853 O O . GLU A 1 104 ? -35.814 9.584 35.439 1.00 64.00 104 GLU A O 1
ATOM 858 N N . GLU A 1 105 ? -33.768 9.849 36.312 1.00 62.06 105 GLU A N 1
ATOM 859 C CA . GLU A 1 105 ? -34.120 9.389 37.667 1.00 62.06 105 GLU A CA 1
ATOM 860 C C . GLU A 1 105 ? -35.268 10.196 38.291 1.00 62.06 105 GLU A C 1
ATOM 862 O O . GLU A 1 105 ? -36.152 9.633 38.932 1.00 62.06 105 GLU A O 1
ATOM 867 N N . LYS A 1 106 ? -35.298 11.518 38.069 1.00 61.69 106 LYS A N 1
ATOM 868 C CA . LYS A 1 106 ? -36.395 12.379 38.538 1.00 61.69 106 LYS A CA 1
ATOM 869 C C . LYS A 1 106 ? -37.727 12.125 37.833 1.00 61.69 106 LYS A C 1
ATOM 871 O O . LYS A 1 106 ? -38.760 12.429 38.416 1.00 61.69 106 LYS A O 1
ATOM 876 N N . ARG A 1 107 ? -37.716 11.618 36.596 1.00 55.97 107 ARG A N 1
ATOM 877 C CA . ARG A 1 107 ? -38.949 11.281 35.867 1.00 55.97 107 ARG A CA 1
ATOM 878 C C . ARG A 1 107 ? -39.532 9.956 36.351 1.00 55.97 107 ARG A C 1
ATOM 880 O O . ARG A 1 107 ? -40.738 9.872 36.498 1.00 55.97 107 ARG A O 1
ATOM 887 N N . THR A 1 108 ? -38.686 8.992 36.707 1.00 55.38 108 THR A N 1
ATOM 888 C CA . THR A 1 108 ? -39.116 7.683 37.226 1.00 55.38 108 THR A CA 1
ATOM 889 C C . THR A 1 108 ? -39.629 7.727 38.673 1.00 55.38 108 THR A C 1
ATOM 891 O O . THR A 1 108 ? -40.276 6.790 39.112 1.00 55.38 108 THR A O 1
ATOM 894 N N . GLN A 1 109 ? -39.340 8.789 39.436 1.00 54.84 109 GLN A N 1
ATOM 895 C CA . GLN A 1 109 ? -39.843 8.965 40.812 1.00 54.84 109 GLN A CA 1
ATOM 896 C C . GLN A 1 109 ? -41.167 9.743 40.897 1.00 54.84 109 GLN A C 1
ATOM 898 O O . GLN A 1 109 ? -41.649 9.997 42.000 1.00 54.84 109 GLN A O 1
ATOM 903 N N . MET A 1 110 ? -41.717 10.180 39.762 1.00 55.38 110 MET A N 1
ATOM 904 C CA . MET A 1 110 ? -42.966 10.948 39.696 1.00 55.38 110 MET A CA 1
ATOM 905 C C . MET A 1 110 ? -44.121 10.158 39.051 1.00 55.38 110 MET A C 1
ATOM 907 O O . MET A 1 110 ? -45.214 10.707 38.924 1.00 55.38 110 MET A O 1
ATOM 911 N N . ASP A 1 111 ? -43.868 8.892 38.704 1.00 49.16 111 ASP A N 1
ATOM 912 C CA . ASP A 1 111 ? -44.858 7.855 38.385 1.00 49.16 111 ASP A CA 1
ATOM 913 C C . ASP A 1 111 ? -45.013 6.912 39.594 1.00 49.16 111 ASP A C 1
ATOM 915 O O . ASP A 1 111 ? -46.143 6.426 39.831 1.00 49.16 111 ASP A O 1
#

InterPro domains:
  IPR061502 Copia/RE1/RE2-like, N-terminal domain [PF14223] (2-84)

Sequence (111 aa):
TILNTLSNGLYDVYSQHKFAYEIWAQLKKKYIIEDGGAQKYVTANFLGFKMTEDKEVTSQIHGFHMLINDLKNENINLLPNLLCFYPQRKHKNLGHAIVHVRNEEKRTQMD

Foldseek 3Di:
DVLVVDDPVLNVVQVPDPDPVVSVVVCCVPPVPPLPVLLVVLVVCLVPQDDDPVDDPVVSVVVNVVSVVSCVVSVPCPDPCVVVVPPPPVPCPVVNVVVVVVVVVVVVVVD

Secondary structure (DSSP, 8-state):
-GGGGS-HHHHHHHTT-SSHHHHHHHHHHHHS--SHHHHHHHHHHHHT----TTS-HHHHHHHHHHHHHHHHHTT----TTHHHHS-------HHHHHHHHHHHHHHHT--

Radius of gyration: 27.44 Å; chains: 1; bounding box: 69×32×69 Å